Protein AF-A0A2N5Z475-F1 (afdb_monomer)

Sequence (60 aa):
MNQYRIEEFKRLASSPKNHQFTLLSLAYECGFNSKSSFNRYFKKSTGVTPSQYFAQITNK

Mean predicted aligned error: 3.18 Å

Structure (mmCIF, N/CA/C/O ba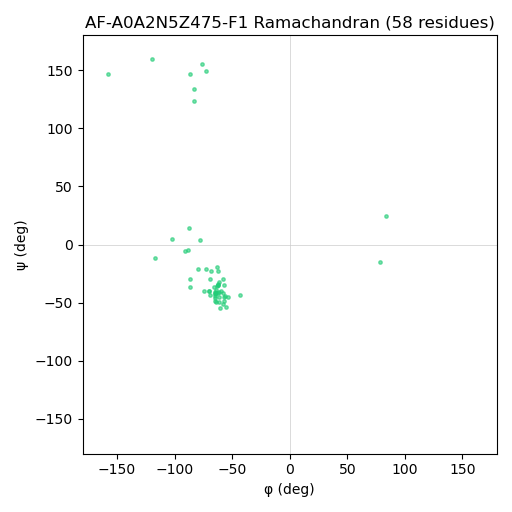ckbone):
data_AF-A0A2N5Z475-F1
#
_entry.id   AF-A0A2N5Z475-F1
#
loop_
_atom_site.group_PDB
_atom_site.id
_atom_site.type_symbol
_atom_site.label_atom_id
_atom_site.label_alt_id
_atom_site.label_comp_id
_atom_site.label_asym_id
_atom_site.label_entity_id
_atom_site.label_seq_id
_atom_site.pdbx_PDB_ins_code
_atom_site.Cartn_x
_atom_site.Cartn_y
_atom_site.Cartn_z
_atom_site.occupancy
_atom_site.B_iso_or_equiv
_atom_site.auth_seq_id
_atom_site.auth_comp_id
_atom_site.auth_asym_id
_atom_site.auth_atom_id
_atom_site.pdbx_PDB_model_num
ATOM 1 N N . MET A 1 1 ? 2.277 -9.355 -14.377 1.00 73.81 1 MET A N 1
ATOM 2 C CA . MET A 1 1 ? 3.132 -9.140 -13.183 1.00 73.81 1 MET A CA 1
ATOM 3 C C . MET A 1 1 ? 2.538 -8.143 -12.195 1.00 73.81 1 MET A C 1
ATOM 5 O O . MET A 1 1 ? 2.202 -8.564 -11.103 1.00 73.81 1 MET A O 1
ATOM 9 N N . ASN A 1 2 ? 2.348 -6.862 -12.539 1.00 84.56 2 ASN A N 1
ATOM 10 C CA . ASN A 1 2 ? 1.895 -5.868 -11.546 1.00 84.56 2 ASN A CA 1
ATOM 11 C C . ASN A 1 2 ? 0.506 -6.152 -10.952 1.00 84.56 2 ASN A C 1
ATOM 13 O O . ASN A 1 2 ? 0.322 -5.922 -9.769 1.00 84.56 2 ASN A O 1
ATOM 17 N N . GLN A 1 3 ? -0.435 -6.705 -11.723 1.00 90.12 3 GLN A N 1
ATOM 18 C CA . GLN A 1 3 ? -1.753 -7.092 -11.202 1.00 90.12 3 GLN A CA 1
ATOM 19 C C . GLN A 1 3 ? -1.655 -8.154 -10.096 1.00 90.12 3 GLN A C 1
ATOM 21 O O . GLN A 1 3 ? -2.242 -7.974 -9.040 1.00 90.12 3 GLN A O 1
ATOM 26 N N . TYR A 1 4 ? -0.835 -9.194 -10.288 1.00 93.75 4 TYR A N 1
ATOM 27 C CA . TYR A 1 4 ? -0.578 -10.206 -9.256 1.00 93.75 4 TYR A CA 1
ATOM 28 C C . TYR A 1 4 ? -0.025 -9.582 -7.965 1.00 93.75 4 TYR A C 1
ATOM 30 O O . TYR A 1 4 ? -0.487 -9.903 -6.879 1.00 93.75 4 TYR A O 1
ATOM 38 N N . ARG A 1 5 ? 0.903 -8.621 -8.083 1.00 94.25 5 ARG A N 1
ATOM 39 C CA . ARG A 1 5 ? 1.458 -7.895 -6.926 1.00 94.25 5 ARG A CA 1
ATOM 40 C C . ARG A 1 5 ? 0.400 -7.084 -6.174 1.00 94.25 5 ARG A C 1
ATOM 42 O O . ARG A 1 5 ? 0.472 -6.970 -4.958 1.00 94.25 5 ARG A O 1
ATOM 49 N N . ILE A 1 6 ? -0.568 -6.503 -6.888 1.00 94.69 6 ILE A N 1
ATOM 50 C CA . ILE A 1 6 ? -1.682 -5.767 -6.272 1.00 94.69 6 ILE A CA 1
ATOM 51 C C . ILE A 1 6 ? -2.628 -6.717 -5.536 1.00 94.69 6 ILE A C 1
ATOM 53 O O . ILE A 1 6 ? -3.036 -6.412 -4.418 1.00 94.69 6 ILE A O 1
ATOM 57 N N . GLU A 1 7 ? -2.959 -7.859 -6.133 1.00 94.38 7 GLU A N 1
ATOM 58 C CA . GLU A 1 7 ? -3.817 -8.857 -5.488 1.00 94.38 7 GLU A CA 1
ATOM 59 C C . GLU A 1 7 ? -3.149 -9.449 -4.242 1.00 94.38 7 GLU A C 1
ATOM 61 O O . GLU A 1 7 ? -3.782 -9.546 -3.191 1.00 94.38 7 GLU A O 1
ATOM 66 N N . GLU A 1 8 ? -1.847 -9.737 -4.312 1.00 94.94 8 GLU A N 1
ATOM 67 C CA . GLU A 1 8 ? -1.088 -10.208 -3.154 1.00 94.94 8 GLU A CA 1
ATOM 68 C C . GLU A 1 8 ? -1.028 -9.156 -2.042 1.00 94.94 8 GLU A C 1
ATOM 70 O O . GLU A 1 8 ? -1.270 -9.468 -0.876 1.00 94.94 8 GLU A O 1
ATOM 75 N N . PHE A 1 9 ? -0.822 -7.884 -2.396 1.00 95.06 9 PHE A N 1
ATOM 76 C CA . PHE A 1 9 ? -0.878 -6.793 -1.429 1.00 95.06 9 PHE A CA 1
ATOM 77 C C . PHE A 1 9 ? -2.231 -6.751 -0.710 1.00 95.06 9 PHE A C 1
ATOM 79 O O . PHE A 1 9 ? -2.272 -6.624 0.512 1.00 95.06 9 PHE A O 1
ATOM 86 N N . LYS A 1 10 ? -3.348 -6.877 -1.440 1.00 93.38 10 LYS A N 1
ATOM 87 C CA . LYS A 1 10 ? -4.690 -6.881 -0.833 1.00 93.38 10 LYS A CA 1
ATOM 88 C C . LYS A 1 10 ? -4.863 -8.054 0.127 1.00 93.38 10 LYS A C 1
ATOM 90 O O . LYS A 1 10 ? -5.428 -7.865 1.204 1.00 93.38 10 LYS A O 1
ATOM 95 N N . ARG A 1 11 ? -4.360 -9.238 -0.242 1.00 93.44 11 ARG A N 1
ATOM 96 C CA . ARG A 1 11 ? -4.392 -10.440 0.601 1.00 93.44 11 ARG A CA 1
ATOM 97 C C . ARG A 1 11 ? -3.610 -10.225 1.894 1.00 93.44 11 ARG A C 1
ATOM 99 O O . ARG A 1 11 ? -4.141 -10.479 2.972 1.00 93.44 11 ARG A O 1
ATOM 106 N N . LEU A 1 12 ? -2.382 -9.716 1.794 1.00 92.38 12 LEU A N 1
ATOM 107 C CA . LEU A 1 12 ? -1.538 -9.447 2.956 1.00 92.38 12 LEU A CA 1
ATOM 108 C C . LEU A 1 12 ? -2.127 -8.352 3.844 1.00 92.38 12 LEU A C 1
ATOM 110 O O . LEU A 1 12 ? -2.165 -8.533 5.056 1.00 92.38 12 LEU A O 1
ATOM 114 N N . ALA A 1 13 ? -2.619 -7.261 3.259 1.00 91.31 13 ALA A N 1
ATOM 115 C CA . ALA A 1 13 ? -3.178 -6.133 3.997 1.00 91.31 13 ALA A CA 1
ATOM 116 C C . ALA A 1 13 ? -4.507 -6.464 4.701 1.00 91.31 13 ALA A C 1
ATOM 118 O O . ALA A 1 13 ? -4.849 -5.807 5.675 1.00 91.31 13 ALA A O 1
ATOM 119 N N . SER A 1 14 ? -5.236 -7.489 4.243 1.00 90.44 14 SER A N 1
ATOM 120 C CA . SER A 1 14 ? -6.478 -7.960 4.883 1.00 90.44 14 SER A CA 1
ATOM 121 C C . SER A 1 14 ? -6.244 -9.010 5.975 1.00 90.44 14 SER A C 1
ATOM 123 O O . SER A 1 14 ? -7.192 -9.448 6.622 1.00 90.44 14 SER A O 1
ATOM 125 N N . SER A 1 15 ? -5.000 -9.459 6.164 1.00 89.56 15 SER A N 1
ATOM 126 C CA . SER A 1 15 ? -4.649 -10.420 7.207 1.00 89.56 15 SER A CA 1
ATOM 127 C C . SER A 1 15 ? -4.425 -9.692 8.538 1.00 89.56 15 SER A C 1
ATOM 129 O O . SER A 1 15 ? -3.510 -8.867 8.613 1.00 89.56 15 SER A O 1
ATOM 131 N N . PRO A 1 16 ? -5.140 -10.044 9.625 1.00 84.56 16 PRO A N 1
ATOM 132 C CA . PRO A 1 16 ? -4.952 -9.421 10.941 1.00 84.56 16 PRO A CA 1
ATOM 133 C C . PRO A 1 16 ? -3.519 -9.546 11.468 1.00 84.56 16 PRO A C 1
ATOM 135 O O . PRO A 1 16 ? -3.014 -8.669 12.164 1.00 84.56 16 PRO A O 1
ATOM 138 N N . LYS A 1 17 ? -2.824 -10.627 11.085 1.00 85.56 17 LYS A N 1
ATOM 139 C CA . LYS A 1 17 ? -1.418 -10.866 11.447 1.00 85.56 17 LYS A CA 1
ATOM 140 C C . LYS A 1 17 ? -0.479 -9.791 10.900 1.00 85.56 17 LYS A C 1
ATOM 142 O O . LYS A 1 17 ? 0.601 -9.595 11.443 1.00 85.56 17 LYS A O 1
ATOM 147 N N . ASN A 1 18 ? -0.902 -9.097 9.846 1.00 85.75 18 ASN A N 1
ATOM 148 C CA . ASN A 1 18 ? -0.094 -8.117 9.144 1.00 85.75 18 ASN A CA 1
ATOM 149 C C . ASN A 1 18 ? -0.449 -6.666 9.492 1.00 85.75 18 ASN A C 1
ATOM 151 O O . ASN A 1 18 ? 0.146 -5.756 8.922 1.00 85.75 18 ASN A O 1
ATOM 155 N N . HIS A 1 19 ? -1.362 -6.425 10.440 1.00 79.75 19 HIS A N 1
ATOM 156 C CA . HIS A 1 19 ? -1.723 -5.068 10.877 1.00 79.75 19 HIS A CA 1
ATOM 157 C C . HIS A 1 19 ? -0.549 -4.307 11.525 1.00 79.75 19 HIS A C 1
ATOM 159 O O . HIS A 1 19 ? -0.560 -3.083 11.579 1.00 79.75 19 HIS A O 1
ATOM 165 N N . GLN A 1 20 ? 0.480 -5.028 11.981 1.00 84.75 20 GLN A N 1
ATOM 166 C CA . GLN A 1 20 ? 1.734 -4.468 12.498 1.00 84.75 20 GLN A CA 1
ATOM 167 C C . GLN A 1 20 ? 2.621 -3.878 11.383 1.00 84.75 20 GLN A C 1
ATOM 169 O O . GLN A 1 20 ? 3.504 -3.066 11.655 1.00 84.75 20 GLN A O 1
ATOM 174 N N . PHE A 1 21 ? 2.423 -4.290 10.124 1.00 87.75 21 PHE A N 1
ATOM 175 C CA . PHE A 1 21 ? 3.230 -3.815 9.003 1.00 87.75 21 PHE A CA 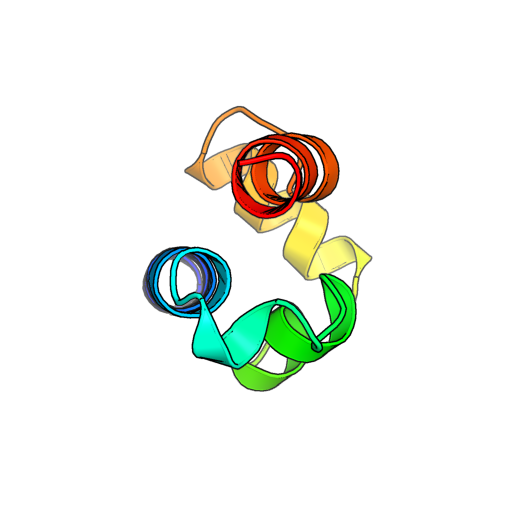1
ATOM 176 C C . PHE A 1 21 ? 2.669 -2.529 8.421 1.00 87.75 21 PHE A C 1
ATOM 178 O O . PHE A 1 21 ? 1.463 -2.315 8.333 1.00 87.75 21 PHE A O 1
ATOM 185 N N . THR A 1 22 ? 3.567 -1.673 7.943 1.00 91.94 22 THR A N 1
ATOM 186 C CA . THR A 1 22 ? 3.155 -0.461 7.241 1.00 91.94 22 THR A CA 1
ATOM 187 C C . THR A 1 22 ? 2.692 -0.783 5.820 1.00 91.94 22 THR A C 1
ATOM 189 O O . THR A 1 22 ? 3.169 -1.732 5.191 1.00 91.94 22 THR A O 1
ATOM 192 N N . LEU A 1 23 ? 1.844 0.088 5.266 1.00 92.06 23 LEU A N 1
ATOM 193 C CA . LEU A 1 23 ? 1.474 0.095 3.847 1.00 92.06 23 LEU A CA 1
ATOM 194 C C . LEU A 1 23 ? 2.688 -0.107 2.922 1.00 92.06 23 LEU A C 1
ATOM 196 O O . LEU A 1 23 ? 2.620 -0.838 1.937 1.00 92.06 23 LEU A O 1
ATOM 200 N N . LEU A 1 24 ? 3.794 0.577 3.228 1.00 94.00 24 LEU A N 1
ATOM 201 C CA . LEU A 1 24 ? 4.992 0.562 2.399 1.00 94.00 24 LEU A CA 1
ATOM 202 C C . LEU A 1 24 ? 5.755 -0.759 2.525 1.00 94.00 24 LEU A C 1
ATOM 204 O O . LEU A 1 24 ? 6.204 -1.289 1.514 1.00 94.00 24 LEU A O 1
ATOM 208 N N . SER A 1 25 ? 5.846 -1.303 3.742 1.00 94.00 25 SER A N 1
ATOM 209 C CA . SER A 1 25 ? 6.460 -2.607 4.008 1.00 94.00 25 SER A CA 1
ATOM 210 C C . SER A 1 25 ? 5.771 -3.705 3.197 1.00 94.00 25 SER A C 1
ATOM 212 O O . SER A 1 25 ? 6.436 -4.437 2.472 1.00 94.00 25 SER A O 1
ATOM 214 N N . LEU A 1 26 ? 4.435 -3.746 3.221 1.00 94.31 26 LEU A N 1
ATOM 215 C CA . LEU A 1 26 ? 3.657 -4.721 2.450 1.00 94.31 26 LEU A CA 1
ATOM 216 C C . LEU A 1 26 ? 3.799 -4.522 0.935 1.00 94.31 26 LEU A C 1
ATOM 218 O O . LEU A 1 26 ? 3.851 -5.490 0.179 1.00 94.31 26 LEU A O 1
ATOM 222 N N . ALA A 1 27 ? 3.887 -3.275 0.463 1.00 94.94 27 ALA A N 1
ATOM 223 C CA . ALA A 1 27 ? 4.126 -3.003 -0.952 1.00 94.94 27 ALA A CA 1
ATOM 224 C C . ALA A 1 27 ? 5.501 -3.523 -1.413 1.00 94.94 27 ALA A C 1
ATOM 226 O O . ALA A 1 27 ? 5.619 -4.058 -2.518 1.00 94.94 27 ALA A O 1
ATOM 227 N N . TYR A 1 28 ? 6.530 -3.391 -0.575 1.00 95.38 28 TYR A N 1
ATOM 228 C CA . TYR A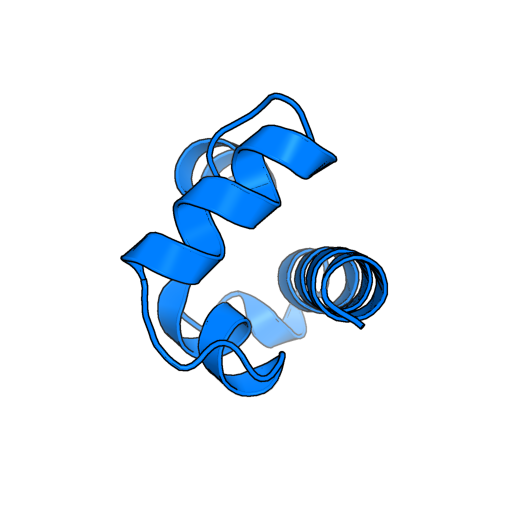 1 28 ? 7.872 -3.896 -0.864 1.00 95.38 28 TYR A CA 1
ATOM 229 C C . TYR A 1 28 ? 7.938 -5.425 -0.831 1.00 95.38 28 TYR A C 1
ATOM 231 O O . TYR A 1 28 ? 8.506 -6.010 -1.751 1.00 95.38 28 TYR A O 1
ATOM 239 N N . GLU A 1 29 ? 7.259 -6.072 0.118 1.00 93.56 29 GLU A N 1
ATOM 240 C CA . GLU A 1 29 ? 7.087 -7.537 0.149 1.00 93.56 29 GLU A CA 1
ATOM 241 C C . GLU A 1 29 ? 6.429 -8.068 -1.137 1.00 93.56 29 GLU A C 1
ATOM 243 O O . GLU A 1 29 ? 6.800 -9.115 -1.661 1.00 93.56 29 GLU A O 1
ATOM 248 N N . CYS A 1 30 ? 5.505 -7.299 -1.722 1.00 94.31 30 CYS A N 1
ATOM 249 C CA . CYS A 1 30 ? 4.859 -7.638 -2.994 1.00 94.31 30 CYS A CA 1
ATOM 250 C C . CYS A 1 30 ? 5.731 -7.349 -4.234 1.00 94.31 30 CYS A C 1
ATOM 252 O O . CYS A 1 30 ? 5.265 -7.498 -5.367 1.00 94.31 30 CYS A O 1
ATOM 254 N N . GLY A 1 31 ? 6.981 -6.907 -4.065 1.00 93.88 31 GLY A N 1
ATOM 255 C CA . GLY A 1 31 ? 7.935 -6.690 -5.154 1.00 93.88 31 GLY A CA 1
ATOM 256 C C . GLY A 1 31 ? 7.809 -5.345 -5.875 1.00 93.88 31 GLY A C 1
ATOM 257 O O . GLY A 1 31 ? 8.183 -5.236 -7.048 1.00 93.88 31 GLY A O 1
ATOM 258 N N . PHE A 1 32 ? 7.259 -4.314 -5.223 1.00 95.12 32 PHE A N 1
ATOM 259 C CA . PHE A 1 32 ? 7.390 -2.939 -5.707 1.00 95.12 32 PHE A CA 1
ATOM 260 C C . PHE A 1 32 ? 8.727 -2.341 -5.259 1.00 95.12 32 PHE A C 1
ATOM 262 O O . PHE A 1 32 ? 9.069 -2.391 -4.091 1.00 95.12 32 PHE A O 1
ATOM 269 N N . ASN A 1 33 ? 9.451 -1.692 -6.172 1.00 91.44 33 ASN A N 1
ATOM 270 C CA . ASN A 1 33 ? 10.742 -1.061 -5.849 1.00 91.44 33 ASN A CA 1
ATOM 271 C C . ASN A 1 33 ? 10.609 0.410 -5.421 1.00 91.44 33 ASN A C 1
ATOM 273 O O . ASN A 1 33 ? 11.595 1.063 -5.101 1.00 91.44 33 ASN A O 1
ATOM 277 N N . SER A 1 34 ? 9.404 0.985 -5.498 1.00 94.81 34 SER A N 1
ATOM 278 C CA . SER A 1 34 ? 9.166 2.381 -5.122 1.00 94.81 34 SER A CA 1
ATOM 279 C C . SER A 1 34 ? 7.705 2.660 -4.783 1.00 94.81 34 SER A C 1
ATOM 281 O O . SER A 1 34 ? 6.783 2.142 -5.425 1.00 94.81 34 SER A O 1
ATOM 283 N N . LYS A 1 35 ? 7.505 3.584 -3.835 1.00 93.88 35 LYS A N 1
ATOM 284 C CA . LYS A 1 35 ? 6.193 4.133 -3.458 1.00 93.88 35 LYS A CA 1
ATOM 285 C C . LYS A 1 35 ? 5.420 4.678 -4.659 1.00 93.88 35 LYS A C 1
ATOM 287 O O . LYS A 1 35 ? 4.234 4.405 -4.805 1.00 93.88 35 LYS A O 1
ATOM 292 N N . SER A 1 36 ? 6.084 5.438 -5.529 1.00 94.69 36 SER A N 1
ATOM 293 C CA . SER A 1 36 ? 5.443 6.087 -6.679 1.00 94.69 36 SER A CA 1
ATOM 294 C C . SER A 1 36 ? 4.900 5.070 -7.681 1.00 94.69 36 SER A C 1
ATOM 296 O O . SER A 1 36 ? 3.767 5.208 -8.148 1.00 94.69 36 SER A O 1
ATOM 298 N N . SER A 1 37 ? 5.670 4.012 -7.965 1.00 94.00 37 SER A N 1
ATOM 299 C CA . SER A 1 37 ? 5.218 2.927 -8.840 1.00 94.00 37 SER A CA 1
ATOM 300 C C . SER A 1 37 ? 4.028 2.201 -8.225 1.00 94.00 37 SER A C 1
ATOM 302 O O . SER A 1 37 ? 2.999 2.059 -8.884 1.00 94.00 37 SER A O 1
ATOM 304 N N . PHE A 1 38 ? 4.134 1.813 -6.952 1.00 96.31 38 PHE A N 1
ATOM 305 C CA . PHE A 1 38 ? 3.043 1.172 -6.226 1.00 9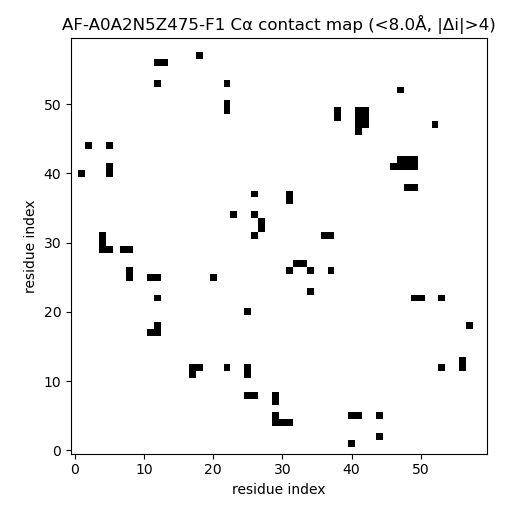6.31 38 PHE A CA 1
ATOM 306 C C . PHE A 1 38 ? 1.765 2.016 -6.253 1.00 96.31 38 PHE A C 1
ATOM 308 O O . PHE A 1 38 ? 0.742 1.543 -6.734 1.00 96.31 38 PHE A O 1
ATOM 315 N N . ASN A 1 39 ? 1.831 3.286 -5.847 1.00 95.56 39 ASN A N 1
ATOM 316 C CA . ASN A 1 39 ? 0.673 4.179 -5.811 1.00 95.56 39 ASN A CA 1
ATOM 317 C C . ASN A 1 39 ? -0.017 4.302 -7.174 1.00 95.56 39 ASN A C 1
ATOM 319 O O . ASN A 1 39 ? -1.246 4.238 -7.252 1.00 95.56 39 ASN A O 1
ATOM 323 N N . ARG A 1 40 ? 0.763 4.462 -8.251 1.00 94.94 40 ARG A N 1
ATOM 324 C CA . ARG A 1 40 ? 0.231 4.591 -9.612 1.00 94.94 40 ARG A CA 1
ATOM 325 C C . ARG A 1 40 ? -0.463 3.310 -10.068 1.00 94.94 40 ARG A C 1
ATOM 327 O O . ARG A 1 40 ? -1.581 3.379 -10.575 1.00 94.94 40 ARG A O 1
ATOM 334 N N . TYR A 1 41 ? 0.180 2.155 -9.896 1.00 95.19 41 TYR A N 1
ATOM 335 C CA . TYR A 1 41 ? -0.395 0.873 -10.313 1.00 95.19 41 TYR A CA 1
ATOM 336 C C . TYR A 1 41 ? -1.579 0.461 -9.442 1.00 95.19 41 TYR A C 1
ATOM 338 O O . TYR A 1 41 ? -2.580 0.002 -9.983 1.00 95.19 41 TYR A O 1
ATOM 346 N N . PHE A 1 42 ? -1.501 0.681 -8.130 1.00 96.31 42 PHE A N 1
ATOM 347 C CA . PHE A 1 42 ? -2.582 0.380 -7.201 1.00 96.31 42 PHE A CA 1
ATOM 348 C C . PHE A 1 42 ? -3.827 1.185 -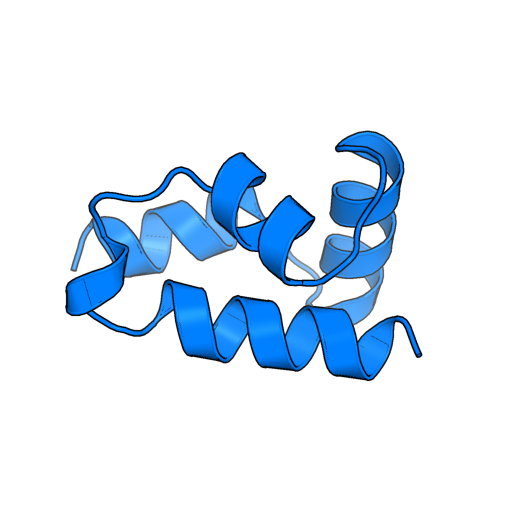7.551 1.00 96.31 42 PHE A C 1
ATOM 350 O O . PHE A 1 42 ? -4.854 0.588 -7.849 1.00 96.31 42 PHE A O 1
ATOM 357 N N . LYS A 1 43 ? -3.720 2.517 -7.654 1.00 95.69 43 LYS A N 1
ATOM 358 C CA . LYS A 1 43 ? -4.864 3.365 -8.019 1.00 95.69 43 LYS A CA 1
ATOM 359 C C . LYS A 1 43 ? -5.438 3.015 -9.389 1.00 95.69 43 LYS A C 1
ATOM 361 O O . LYS A 1 43 ? -6.652 2.973 -9.543 1.00 95.69 43 LYS A O 1
ATOM 366 N N . LYS A 1 44 ? -4.582 2.718 -10.373 1.00 95.00 44 LYS A N 1
ATOM 367 C CA . LYS A 1 44 ? -5.035 2.258 -11.693 1.00 95.00 44 LYS A CA 1
ATOM 368 C C . LYS A 1 44 ? -5.791 0.926 -11.614 1.00 95.00 44 LYS A C 1
ATOM 370 O O . LYS A 1 44 ? -6.712 0.717 -12.390 1.00 95.00 44 LYS A O 1
ATOM 375 N N . SER A 1 45 ? -5.391 0.034 -10.709 1.00 93.19 45 SER A N 1
ATOM 376 C CA . SER A 1 45 ? -5.962 -1.309 -10.581 1.00 93.19 45 SER A CA 1
ATOM 377 C C . SER A 1 45 ? -7.202 -1.377 -9.689 1.00 93.19 45 SER A C 1
ATOM 379 O O . SER A 1 45 ? -8.010 -2.279 -9.877 1.00 93.19 45 SER A O 1
ATOM 381 N N . THR A 1 46 ? -7.328 -0.504 -8.690 1.00 92.62 46 THR A N 1
ATOM 382 C CA . THR A 1 46 ? -8.379 -0.579 -7.659 1.00 92.62 46 THR A CA 1
ATOM 383 C C . THR A 1 46 ? -9.326 0.617 -7.674 1.00 92.62 46 THR A C 1
ATOM 385 O O . THR A 1 46 ? -10.337 0.598 -6.982 1.00 92.62 46 THR A O 1
ATOM 388 N N . GLY A 1 47 ? -8.996 1.676 -8.417 1.00 95.06 47 GLY A N 1
ATOM 389 C CA . GLY A 1 47 ? -9.740 2.937 -8.442 1.00 95.06 47 GLY A CA 1
ATOM 390 C C . GLY A 1 47 ? -9.478 3.851 -7.237 1.00 95.06 47 GLY A C 1
ATOM 391 O O . GLY A 1 47 ? -9.749 5.048 -7.312 1.00 95.06 47 GLY A O 1
ATOM 392 N N . VAL A 1 48 ? -8.881 3.337 -6.157 1.00 94.75 48 VAL A N 1
ATOM 393 C CA . VAL A 1 48 ? -8.622 4.074 -4.909 1.00 94.75 48 VAL A CA 1
ATOM 394 C C . VAL A 1 48 ? -7.132 4.144 -4.593 1.00 94.75 48 VAL 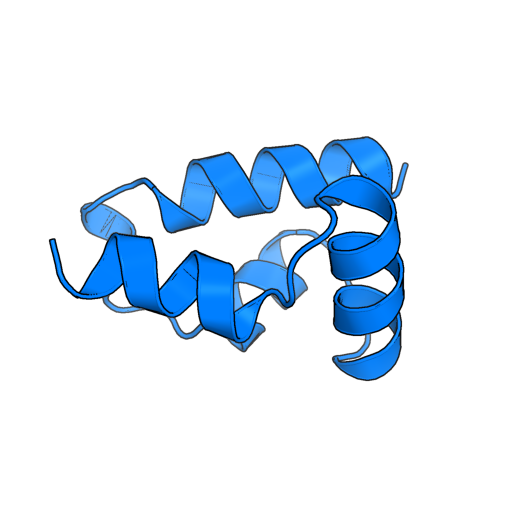A C 1
ATOM 396 O O . VAL A 1 48 ? -6.323 3.367 -5.094 1.00 94.75 48 VAL A O 1
ATOM 399 N N . THR A 1 49 ? -6.724 5.097 -3.755 1.00 94.62 49 THR A N 1
ATOM 400 C CA . THR A 1 49 ? -5.317 5.147 -3.324 1.00 94.62 49 THR A CA 1
ATOM 401 C C . THR A 1 49 ? -5.016 4.015 -2.337 1.00 94.62 49 THR A C 1
ATOM 403 O O . THR A 1 49 ? -5.891 3.638 -1.555 1.00 94.62 49 THR A O 1
ATOM 406 N N . PRO A 1 50 ? -3.779 3.490 -2.305 1.00 94.38 50 PRO A N 1
ATOM 407 C CA . PRO A 1 50 ? -3.430 2.435 -1.360 1.00 94.38 50 PRO A CA 1
ATOM 408 C C . PRO A 1 50 ? -3.581 2.880 0.095 1.00 94.38 50 PRO A C 1
ATOM 410 O O . PRO A 1 50 ? -3.993 2.078 0.917 1.00 94.38 50 PRO A O 1
ATOM 413 N N . SER A 1 51 ? -3.342 4.158 0.415 1.00 93.06 51 SER A N 1
ATOM 414 C CA . SER A 1 51 ? -3.570 4.688 1.768 1.00 93.06 51 SER A CA 1
ATOM 415 C C . SER A 1 51 ? -5.044 4.659 2.175 1.00 93.06 51 SER A C 1
ATOM 417 O O . SER A 1 51 ? -5.334 4.332 3.318 1.00 93.06 51 SER A O 1
ATOM 419 N N . GLN A 1 52 ? -5.967 4.991 1.261 1.00 93.56 52 GLN A N 1
ATOM 420 C CA . GLN A 1 52 ? -7.407 4.897 1.530 1.00 93.56 52 GLN A CA 1
ATOM 421 C C . GLN A 1 52 ? -7.825 3.446 1.745 1.00 93.56 52 GLN A C 1
ATOM 423 O O . GLN A 1 52 ? -8.516 3.153 2.713 1.00 93.56 52 GLN A O 1
ATOM 428 N N . TYR A 1 53 ? -7.365 2.545 0.871 1.00 92.81 53 TYR A N 1
ATOM 429 C CA . TYR 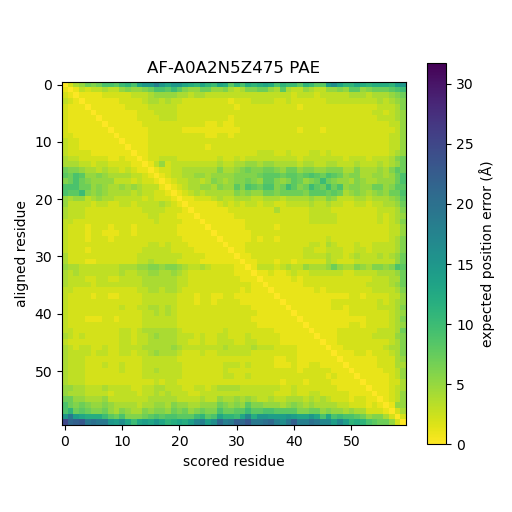A 1 53 ? -7.623 1.116 1.014 1.00 92.81 53 TYR A CA 1
ATOM 430 C C . TYR A 1 53 ? -7.096 0.603 2.358 1.00 92.81 53 TYR A C 1
ATOM 432 O O . TYR A 1 53 ? -7.853 0.027 3.122 1.00 92.81 53 TYR A O 1
ATOM 440 N N . PHE A 1 54 ? -5.833 0.891 2.682 1.00 89.31 54 PHE A N 1
ATOM 441 C CA . PHE A 1 54 ? -5.170 0.434 3.903 1.00 89.31 54 PHE A CA 1
ATOM 442 C C . PHE A 1 54 ? -5.832 0.967 5.178 1.00 89.31 54 PHE A C 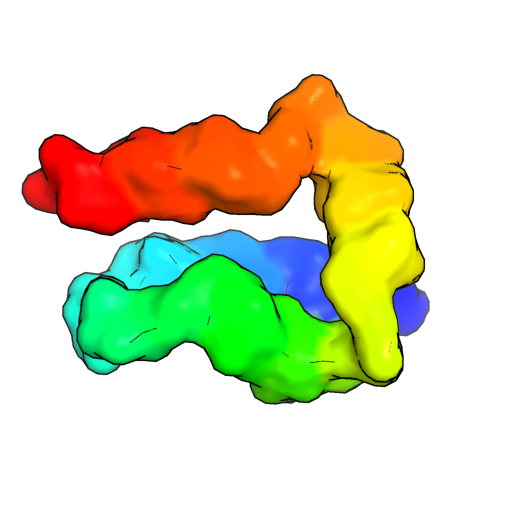1
ATOM 444 O O . PHE A 1 54 ? -6.063 0.203 6.106 1.00 89.31 54 PHE A O 1
ATOM 451 N N . ALA A 1 55 ? -6.229 2.242 5.196 1.00 88.75 55 ALA A N 1
ATOM 452 C CA . ALA A 1 55 ? -6.946 2.819 6.329 1.00 88.75 55 ALA A CA 1
ATOM 453 C C . ALA A 1 55 ? -8.303 2.138 6.587 1.00 88.75 55 ALA A C 1
ATOM 455 O O . ALA A 1 55 ? -8.701 2.012 7.741 1.00 88.75 55 ALA A O 1
ATOM 456 N N . GLN A 1 56 ? -9.013 1.687 5.547 1.00 87.06 56 GLN A N 1
ATOM 457 C CA . GLN A 1 56 ? -10.300 0.995 5.712 1.00 87.06 56 GLN A CA 1
ATOM 458 C C . GLN A 1 56 ? -10.157 -0.389 6.355 1.00 87.06 56 GLN A C 1
ATOM 460 O O . GLN A 1 56 ? -11.074 -0.839 7.033 1.00 87.06 56 GLN A O 1
ATOM 465 N N . ILE A 1 57 ? -9.022 -1.057 6.147 1.00 84.62 57 ILE A N 1
ATOM 466 C CA . ILE A 1 57 ? -8.760 -2.400 6.686 1.00 84.62 57 ILE A CA 1
ATOM 467 C C . ILE A 1 57 ? -8.170 -2.342 8.094 1.00 84.62 57 ILE A C 1
ATOM 469 O O . ILE A 1 57 ? -8.514 -3.177 8.916 1.00 84.62 57 ILE A O 1
ATOM 473 N N . THR A 1 58 ? -7.315 -1.357 8.391 1.00 73.69 58 THR A N 1
ATOM 474 C CA . THR A 1 58 ? -6.677 -1.240 9.713 1.00 73.69 58 THR A CA 1
ATOM 475 C C . THR A 1 58 ? -7.572 -0.619 10.785 1.00 73.69 58 THR A C 1
ATOM 477 O O . THR A 1 58 ? -7.296 -0.792 11.964 1.00 73.69 58 THR A O 1
ATOM 480 N N . ASN A 1 59 ? -8.612 0.134 10.404 1.00 67.31 59 ASN A N 1
ATOM 481 C CA . ASN A 1 59 ? -9.597 0.697 11.344 1.00 67.31 59 ASN A CA 1
ATOM 482 C C . 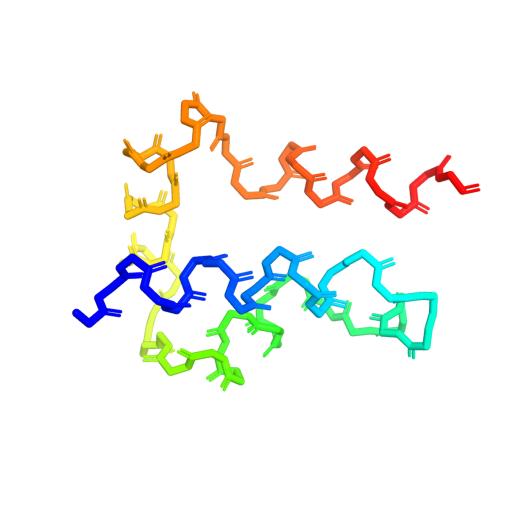ASN A 1 59 ? -10.768 -0.262 11.640 1.00 67.31 59 ASN A C 1
ATOM 484 O O . ASN A 1 59 ? -11.803 0.175 12.145 1.00 67.31 59 ASN A O 1
ATOM 488 N N . LYS A 1 60 ? -10.634 -1.542 11.288 1.00 51.25 60 LYS A N 1
ATOM 489 C CA . LYS A 1 60 ? -11.640 -2.583 11.493 1.00 51.25 60 LYS A CA 1
ATOM 490 C C . LYS A 1 60 ? -11.096 -3.653 12.430 1.00 51.25 60 LYS A C 1
ATOM 492 O O . LYS A 1 60 ? -11.905 -4.149 13.241 1.00 51.25 60 LYS A O 1
#

Secondary structure (DSSP, 8-state):
-HHHHHHHHHHHHT-GGGTTS-HHHHHHHTT-S-HHHHHHHHHHHHSS-HHHHHHHHHT-

Nearest PDB structures (foldseek):
  3mkl-assembly2_B  TM=8.695E-01  e=4.267E-02  Escherichia coli K-12
  3oou-assembly1_A  TM=8.946E-01  e=9.018E-02  Listeria innocua
  5chh-assembly1_A  TM=8.235E-01  e=4.787E-01  Pseudomonas aeruginosa
  1xs9-assembly1_A  TM=7.151E-01  e=3.803E-01  Escherichia coli

Radius of gyration: 10.31 Å; Cα contacts (8 Å, |Δi|>4): 45; chains: 1; bounding box: 22×17×26 Å

pLDDT: mean 90.53, std 7.72, range [51.25, 96.31]

Foldseek 3Di:
DLLQLLVQLLVLLLDPVNLPPDLVRSSVVSPDPDPVVNQVSNCVNPVDGSVVVSVVRSVD

Solvent-accessible surface area (backbone atoms only — not comparable to full-atom values): 3564 Å² total; per-residue (Å²): 109,70,66,59,30,49,54,49,33,53,56,49,63,69,34,79,89,41,67,86,53,50,78,66,56,46,42,43,76,42,69,40,94,43,72,71,60,44,46,53,53,38,25,73,73,69,76,44,50,58,66,61,56,50,52,63,52,72,77,105